Protein AF-A0A661UIF6-F1 (afdb_monomer)

pLDDT: mean 87.93, std 8.96, range [51.12, 98.19]

Foldseek 3Di:
DVPCQAPAQFDFDWDWDDDPVDIDTDGGGLLLQLLLVVLLCVCVVPDPLSVLCVVCNVVPDRSDDLVSLLVVLVVSLVVVQVVCVVVVHHGDPLCPVVLVSLVVVLVVLVVVLVVVVPDNGHCSNNSSSVVVNVSSVSNNVQSPVVNVCVCVVVVPDDD

Radius of gyration: 16.97 Å; Cα contacts (8 Å, |Δi|>4): 165; chains: 1; bounding box: 41×40×42 Å

Solvent-accessible surface area (backbone atoms only — not comparable to full-atom values): 8987 Å² total; per-residue (Å²): 119,76,87,44,30,86,35,60,28,76,42,82,36,80,43,76,47,82,52,99,88,50,77,46,77,48,81,41,36,41,15,55,55,47,24,48,53,49,59,45,50,54,34,70,67,72,38,75,80,41,46,78,51,46,68,54,55,79,66,56,65,75,78,61,49,66,67,58,48,39,51,53,50,52,54,53,51,51,54,52,29,53,54,30,43,77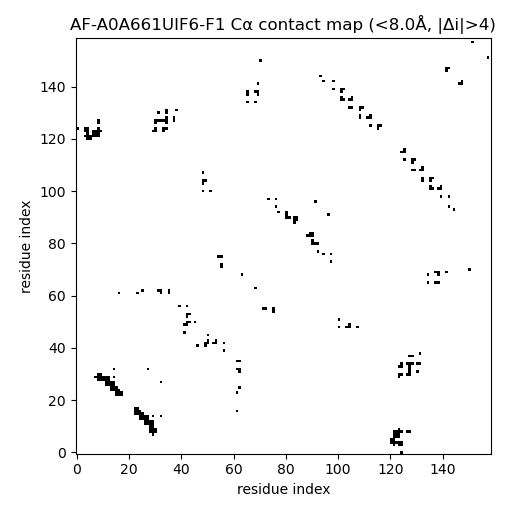,69,76,39,88,52,68,84,80,42,60,69,55,45,52,51,31,54,52,47,36,56,50,41,50,58,50,38,54,59,51,66,71,48,91,64,45,49,14,66,46,52,9,42,51,54,54,34,51,44,28,51,50,38,46,64,34,63,45,80,83,49,48,56,64,60,47,67,79,73,52,85,82,129

Sequence (159 aa):
MAFFKDSLSYESSEIILDTNDRTYSKKTSLQQGVSSMIGIIMVTSGCPVLSRLRPMVRFHLPFANPQETLYRTVSMYLMQQYFHYKKGLEADWDLKGLIEIYKNVHEVNIAFFERLSALQGKDANVNALIILDNFANYVNFNLDNERITKLETLFGEIE

Mean predicted aligned error: 5.21 Å

Structure (mmCIF, N/CA/C/O backbone):
data_AF-A0A661UIF6-F1
#
_entry.id   AF-A0A661UIF6-F1
#
loop_
_atom_site.group_PDB
_atom_site.id
_atom_site.type_symbol
_atom_site.label_atom_id
_atom_site.label_alt_id
_atom_site.label_comp_id
_atom_site.label_asym_id
_atom_site.label_entity_id
_atom_site.label_seq_id
_atom_site.pdbx_PDB_ins_code
_atom_site.Cartn_x
_atom_site.Cartn_y
_atom_site.Cartn_z
_atom_site.occupancy
_atom_site.B_iso_or_equiv
_atom_site.auth_seq_id
_atom_site.auth_comp_id
_atom_site.auth_asym_id
_atom_site.auth_atom_id
_atom_site.pdbx_PDB_model_num
ATOM 1 N N . MET A 1 1 ? 6.171 -13.560 -13.819 1.00 57.91 1 MET A N 1
ATOM 2 C CA . MET A 1 1 ? 7.357 -12.697 -13.591 1.00 57.91 1 MET A CA 1
ATOM 3 C C . MET A 1 1 ? 8.491 -12.905 -14.600 1.00 57.91 1 MET A C 1
ATOM 5 O O . MET A 1 1 ? 9.298 -11.998 -14.740 1.00 57.91 1 MET A O 1
ATOM 9 N N . ALA A 1 2 ? 8.541 -14.014 -15.359 1.00 61.88 2 ALA A N 1
ATOM 10 C CA . ALA A 1 2 ? 9.550 -14.213 -16.414 1.00 61.88 2 ALA A CA 1
ATOM 11 C C . ALA A 1 2 ? 9.504 -13.164 -17.548 1.00 61.88 2 ALA A C 1
ATOM 13 O O . ALA A 1 2 ? 10.505 -12.943 -18.211 1.00 61.88 2 ALA A O 1
ATOM 14 N N . PHE A 1 3 ? 8.361 -12.497 -17.736 1.00 71.38 3 PHE A N 1
ATOM 15 C CA . PHE A 1 3 ? 8.133 -11.547 -18.827 1.00 71.38 3 PHE A CA 1
ATOM 16 C C . PHE A 1 3 ? 9.063 -10.318 -18.805 1.00 71.38 3 PHE A C 1
ATOM 18 O O . PHE A 1 3 ? 9.497 -9.877 -19.858 1.00 71.38 3 PHE A O 1
ATOM 25 N N . PHE A 1 4 ? 9.417 -9.800 -17.621 1.00 77.31 4 PHE A N 1
ATOM 26 C CA . PHE A 1 4 ? 10.309 -8.634 -17.474 1.00 77.31 4 PHE A CA 1
ATOM 27 C C . PHE A 1 4 ? 11.733 -9.011 -17.055 1.00 77.31 4 PHE A C 1
ATOM 29 O O . PHE A 1 4 ? 12.504 -8.162 -16.615 1.00 77.31 4 PHE A O 1
ATOM 36 N N . LYS A 1 5 ? 12.082 -10.300 -17.149 1.00 72.62 5 LYS A N 1
ATOM 37 C CA . LYS A 1 5 ? 13.377 -10.824 -16.702 1.00 72.62 5 LYS A CA 1
ATOM 38 C C . LYS A 1 5 ? 14.550 -10.176 -17.440 1.00 72.62 5 LYS A C 1
ATOM 40 O O . LYS A 1 5 ? 15.598 -9.994 -16.840 1.00 72.62 5 LYS A O 1
ATOM 45 N N . ASP A 1 6 ? 14.367 -9.798 -18.700 1.00 79.25 6 ASP A N 1
ATOM 46 C CA . ASP A 1 6 ? 15.426 -9.236 -19.545 1.00 79.25 6 ASP A CA 1
ATOM 47 C C . ASP A 1 6 ? 15.253 -7.727 -19.801 1.00 79.25 6 ASP A C 1
ATOM 49 O O . ASP A 1 6 ? 15.924 -7.151 -20.665 1.00 79.25 6 ASP A O 1
ATOM 53 N N . SER A 1 7 ? 14.386 -7.061 -19.031 1.00 82.44 7 SER A N 1
ATOM 54 C CA . SER A 1 7 ? 14.078 -5.632 -19.169 1.00 82.44 7 SER A CA 1
ATOM 55 C C . SER A 1 7 ? 14.816 -4.777 -18.136 1.00 82.44 7 SER A C 1
ATOM 57 O O . SER A 1 7 ? 14.964 -5.177 -16.983 1.00 82.44 7 SER A O 1
ATOM 59 N N . LEU A 1 8 ? 15.293 -3.595 -18.540 1.00 86.69 8 LEU A N 1
ATOM 60 C CA . LEU A 1 8 ? 15.970 -2.661 -17.630 1.00 86.69 8 LEU A CA 1
ATOM 61 C C . LEU A 1 8 ? 14.930 -1.887 -16.818 1.00 86.69 8 LEU A C 1
ATOM 63 O O . LEU A 1 8 ? 13.967 -1.365 -17.376 1.00 86.69 8 LEU A O 1
ATOM 67 N N . SER A 1 9 ? 15.119 -1.777 -15.504 1.00 85.06 9 SER A N 1
ATOM 68 C CA . SER A 1 9 ? 14.112 -1.166 -14.629 1.00 85.06 9 SER A CA 1
ATOM 69 C C . SER A 1 9 ? 13.815 0.307 -14.957 1.00 85.06 9 SER A C 1
ATOM 71 O O . SER A 1 9 ? 12.666 0.748 -14.875 1.00 85.06 9 SER A O 1
ATOM 73 N N . TYR A 1 10 ? 14.842 1.054 -15.366 1.00 88.94 10 TYR A N 1
ATOM 74 C CA . TYR A 1 10 ? 14.797 2.486 -15.671 1.00 88.94 10 TYR A CA 1
ATOM 75 C C . TYR A 1 10 ? 14.403 2.802 -17.120 1.00 88.94 10 TYR A C 1
ATOM 77 O O . TYR A 1 10 ? 14.368 3.972 -17.501 1.00 88.94 10 TYR A O 1
ATOM 85 N N . GLU A 1 11 ? 14.107 1.786 -17.933 1.00 91.19 11 GLU A N 1
ATOM 86 C CA . GLU A 1 11 ? 13.691 1.970 -19.321 1.00 91.19 11 GLU A CA 1
ATOM 87 C C . GLU A 1 11 ? 12.433 2.846 -19.395 1.00 91.19 11 GLU A C 1
ATOM 89 O O . GLU A 1 11 ? 11.412 2.546 -18.769 1.00 91.19 11 GLU A O 1
ATOM 94 N N . SER A 1 12 ? 12.509 3.953 -20.143 1.00 94.06 12 SER A N 1
ATOM 95 C CA . SER A 1 12 ? 11.364 4.843 -20.338 1.00 94.06 12 SER A CA 1
ATOM 96 C C . SER A 1 12 ? 10.357 4.172 -21.262 1.00 94.06 12 SER A C 1
ATOM 98 O O . SER A 1 12 ? 10.640 3.934 -22.431 1.00 94.06 12 SER A O 1
ATOM 100 N N . SER A 1 13 ? 9.180 3.879 -20.722 1.00 91.50 13 SER A N 1
ATOM 101 C CA . SER A 1 13 ? 8.107 3.154 -21.391 1.00 91.50 13 SER A CA 1
ATOM 102 C C . SER A 1 13 ? 6.802 3.938 -21.301 1.00 91.50 13 SER A C 1
ATOM 104 O O . SER A 1 13 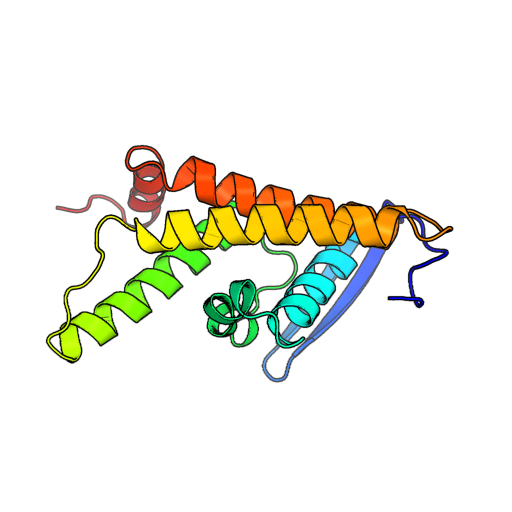? 6.528 4.620 -20.309 1.00 91.50 13 SER A O 1
ATOM 106 N N . GLU A 1 14 ? 5.975 3.834 -22.334 1.00 95.19 14 GLU A N 1
ATOM 107 C CA . GLU A 1 14 ? 4.568 4.210 -22.246 1.00 95.19 14 GLU A CA 1
ATOM 108 C C . GLU A 1 14 ? 3.786 3.026 -21.680 1.00 95.19 14 GLU A C 1
ATOM 110 O O . GLU A 1 14 ? 3.806 1.931 -22.238 1.00 95.19 14 GLU A O 1
ATOM 115 N N . ILE A 1 15 ? 3.150 3.232 -20.528 1.00 92.19 15 ILE A N 1
ATOM 116 C CA . ILE A 1 15 ? 2.446 2.180 -19.800 1.00 92.19 15 ILE A CA 1
ATOM 117 C C . ILE A 1 15 ? 0.961 2.491 -19.851 1.00 92.19 15 ILE A C 1
ATOM 119 O O . ILE A 1 15 ? 0.536 3.538 -19.359 1.00 92.19 15 ILE A O 1
ATOM 123 N N . ILE A 1 16 ? 0.195 1.572 -20.432 1.00 93.69 16 ILE A N 1
ATOM 124 C CA . ILE A 1 16 ? -1.260 1.648 -20.550 1.00 93.69 16 ILE A CA 1
ATOM 125 C C . ILE A 1 16 ? -1.857 0.514 -19.717 1.00 93.69 16 ILE A C 1
ATOM 127 O O . ILE A 1 16 ? -1.428 -0.635 -19.823 1.00 93.69 16 ILE A O 1
ATOM 131 N N . LEU A 1 17 ? -2.805 0.850 -18.847 1.00 88.50 17 LEU A N 1
ATOM 132 C CA . LEU A 1 17 ? -3.492 -0.081 -17.960 1.00 88.50 17 LEU A CA 1
ATOM 133 C C . LEU A 1 17 ? -4.997 0.078 -18.130 1.00 88.50 17 LEU A C 1
ATOM 135 O O . LEU A 1 17 ? -5.556 1.121 -17.788 1.00 88.50 17 LEU A O 1
ATOM 139 N N . ASP A 1 18 ? -5.640 -0.981 -18.603 1.00 90.88 18 ASP A N 1
ATOM 140 C CA . ASP A 1 18 ? -7.085 -1.029 -18.771 1.00 90.88 18 ASP A CA 1
ATOM 141 C C . ASP A 1 18 ? -7.747 -1.715 -17.577 1.00 90.88 18 ASP A C 1
ATOM 143 O O . ASP A 1 18 ? -7.369 -2.808 -17.149 1.00 90.88 18 ASP A O 1
ATOM 147 N N . THR A 1 19 ? -8.759 -1.053 -17.031 1.00 86.69 19 THR A N 1
ATOM 148 C CA . THR A 1 19 ? -9.676 -1.593 -16.028 1.00 86.69 19 THR A CA 1
ATOM 149 C C . THR A 1 19 ? -11.093 -1.525 -16.583 1.00 86.69 19 THR A C 1
ATOM 151 O O . THR A 1 19 ? -11.343 -0.831 -17.566 1.00 86.69 19 THR A O 1
ATOM 154 N N . ASN A 1 20 ? -12.047 -2.193 -15.937 1.00 88.00 20 ASN A N 1
ATOM 155 C CA . ASN A 1 20 ? -13.444 -2.152 -16.382 1.00 88.00 20 ASN A CA 1
ATOM 156 C C . ASN A 1 20 ? -14.022 -0.729 -16.430 1.00 88.00 20 ASN A C 1
ATOM 158 O O . ASN A 1 20 ? -14.891 -0.458 -17.252 1.00 88.00 20 ASN A O 1
ATOM 162 N N . ASP A 1 21 ? -13.554 0.160 -15.551 1.00 90.25 21 ASP A N 1
ATOM 163 C CA . ASP A 1 21 ? -14.135 1.493 -15.393 1.00 90.25 21 ASP A CA 1
ATOM 164 C C . ASP A 1 21 ? -13.308 2.592 -16.082 1.00 90.25 21 ASP A C 1
ATOM 166 O O . ASP A 1 21 ? -13.822 3.684 -16.327 1.00 90.25 21 ASP A O 1
ATOM 170 N N . ARG A 1 22 ? -12.004 2.361 -16.319 1.00 92.94 22 ARG A N 1
ATOM 171 C CA . ARG A 1 22 ? -11.034 3.391 -16.742 1.00 92.94 22 ARG A CA 1
ATOM 172 C C . ARG A 1 22 ? -9.825 2.800 -17.469 1.00 92.94 22 ARG A C 1
ATOM 174 O O . ARG A 1 22 ? -9.328 1.743 -17.079 1.00 92.94 22 ARG A O 1
ATOM 181 N N . THR A 1 23 ? -9.271 3.570 -18.400 1.00 94.31 23 THR A N 1
ATOM 182 C CA . THR A 1 23 ? -7.915 3.384 -18.936 1.00 94.31 23 THR A CA 1
ATOM 183 C C . THR A 1 23 ? -6.974 4.403 -18.296 1.00 94.31 23 THR A C 1
ATOM 185 O O . THR A 1 23 ? -7.288 5.592 -18.225 1.00 94.31 23 THR A O 1
ATOM 188 N N . TYR A 1 24 ? -5.813 3.944 -17.838 1.00 92.69 24 TYR A N 1
ATOM 189 C CA . TYR A 1 24 ? -4.748 4.776 -17.282 1.00 92.69 24 TYR A CA 1
ATOM 190 C C . TYR A 1 24 ? -3.531 4.718 -18.199 1.00 92.69 24 TYR A C 1
ATOM 192 O O . TYR A 1 24 ? -3.070 3.632 -18.532 1.00 92.69 24 TYR A O 1
ATOM 200 N N . SER A 1 25 ? -2.965 5.869 -18.554 1.00 94.69 25 SER A N 1
ATOM 201 C CA . SER A 1 25 ? -1.750 5.947 -19.370 1.00 94.69 25 SER A CA 1
ATOM 202 C C . SER A 1 25 ? -0.703 6.825 -18.699 1.00 94.69 25 SER A C 1
ATOM 204 O O . SER A 1 25 ? -1.010 7.941 -18.271 1.00 94.69 25 SER A O 1
ATOM 206 N N . LYS A 1 26 ? 0.545 6.358 -18.629 1.00 94.81 26 LYS A N 1
ATOM 207 C CA . LYS A 1 26 ? 1.663 7.154 -18.111 1.00 94.81 26 LYS A CA 1
ATOM 208 C C . LYS A 1 26 ? 2.963 6.799 -18.823 1.00 94.81 26 LYS A C 1
ATOM 210 O O . LYS A 1 26 ? 3.353 5.635 -18.866 1.00 94.81 26 LYS A O 1
ATOM 215 N N . LYS A 1 27 ? 3.680 7.815 -19.307 1.00 96.00 27 LYS A N 1
ATOM 216 C CA . LYS A 1 27 ? 5.078 7.671 -19.727 1.00 96.00 27 LYS A CA 1
ATOM 217 C C . LYS A 1 27 ? 5.971 7.718 -18.489 1.00 96.00 27 LYS A C 1
ATOM 219 O O . LYS A 1 27 ? 6.045 8.743 -17.814 1.00 96.00 27 LYS A O 1
ATOM 224 N N . THR A 1 28 ? 6.595 6.599 -18.139 1.00 94.25 28 THR A N 1
ATOM 225 C CA . THR A 1 28 ? 7.376 6.453 -16.900 1.00 94.25 28 THR A CA 1
ATOM 226 C C . THR A 1 28 ? 8.421 5.342 -17.035 1.00 94.25 28 THR A C 1
ATOM 228 O O . THR A 1 28 ? 8.629 4.827 -18.129 1.00 94.25 28 THR A O 1
ATOM 231 N N . SER A 1 29 ? 9.136 5.006 -15.962 1.00 92.75 29 SER A N 1
ATOM 232 C CA . SER A 1 29 ? 10.063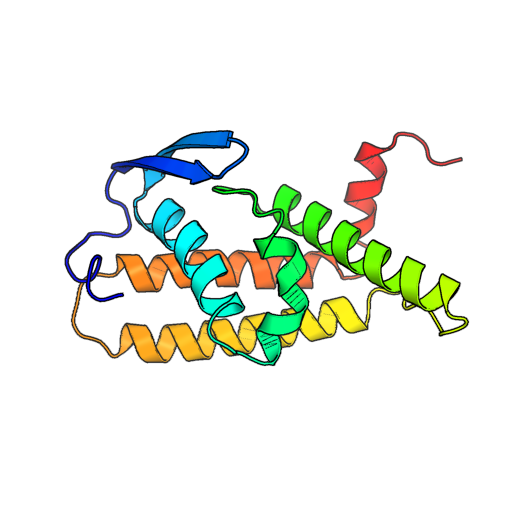 3.876 -15.962 1.00 92.75 29 SER A CA 1
ATOM 233 C C . SER A 1 29 ? 9.303 2.554 -15.914 1.00 92.75 29 SER A C 1
ATOM 235 O O . SER A 1 29 ? 8.255 2.445 -15.271 1.00 92.75 29 SER A O 1
ATOM 237 N N . LEU A 1 30 ? 9.846 1.522 -16.555 1.00 90.81 30 LEU A N 1
ATOM 238 C CA . LEU A 1 30 ? 9.230 0.201 -16.582 1.00 90.81 30 LEU A CA 1
ATOM 239 C C . LEU A 1 30 ? 8.944 -0.335 -15.169 1.00 90.81 30 LEU A C 1
ATOM 241 O O . LEU A 1 30 ? 7.847 -0.828 -14.907 1.00 90.81 30 LEU A O 1
ATOM 245 N N . GLN A 1 31 ? 9.876 -0.154 -14.228 1.00 89.75 31 GLN A N 1
ATOM 246 C CA . GLN A 1 31 ? 9.697 -0.555 -12.827 1.00 89.75 31 GLN A CA 1
ATOM 247 C C . GLN A 1 31 ? 8.452 0.051 -12.166 1.00 89.75 31 GLN A C 1
ATOM 249 O O . GLN A 1 31 ? 7.839 -0.598 -11.324 1.00 89.75 31 GLN A O 1
ATOM 254 N N . GLN A 1 32 ? 8.033 1.259 -12.555 1.00 89.12 32 GLN A N 1
ATOM 255 C CA . GLN A 1 32 ? 6.858 1.911 -11.977 1.00 89.12 32 GLN A CA 1
ATOM 256 C C . GLN A 1 32 ? 5.552 1.236 -12.422 1.00 89.12 32 GLN A C 1
ATOM 258 O O . GLN A 1 32 ? 4.621 1.082 -11.622 1.00 89.12 32 GLN A O 1
ATOM 263 N N . GLY A 1 33 ? 5.476 0.801 -13.683 1.00 89.50 33 GLY A N 1
ATOM 264 C CA . GLY A 1 33 ? 4.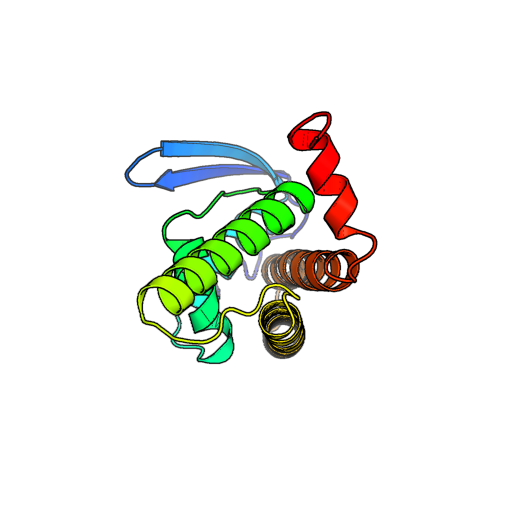337 0.015 -14.165 1.00 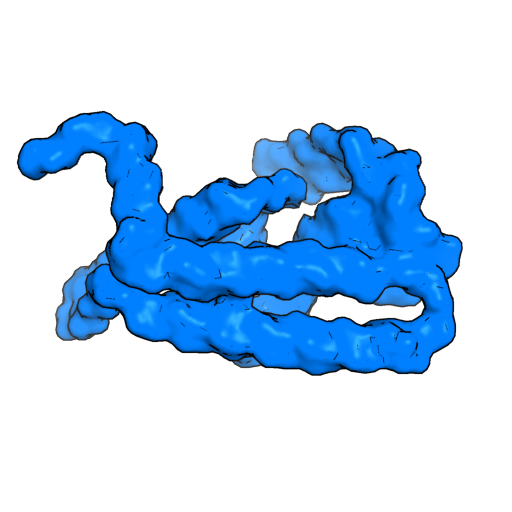89.50 33 GLY A CA 1
ATOM 265 C C . GLY A 1 33 ? 4.353 -1.408 -13.628 1.00 89.50 33 GLY A C 1
ATOM 266 O O . GLY A 1 33 ? 3.332 -1.886 -13.134 1.00 89.50 33 GLY A O 1
ATOM 267 N N . VAL A 1 34 ? 5.523 -2.055 -13.637 1.00 89.06 34 VAL A N 1
ATOM 268 C CA . VAL A 1 34 ? 5.694 -3.401 -13.073 1.00 89.06 34 VAL A CA 1
ATOM 269 C C . VAL A 1 34 ? 5.330 -3.413 -11.585 1.00 89.06 34 VAL A C 1
ATOM 271 O O . VAL A 1 34 ? 4.648 -4.334 -11.150 1.00 89.06 34 VAL A O 1
ATOM 274 N N . SER A 1 35 ? 5.680 -2.373 -10.822 1.00 90.06 35 SER A N 1
ATOM 275 C CA . SER A 1 35 ? 5.299 -2.227 -9.408 1.00 90.06 35 SER A CA 1
ATOM 276 C C . SER A 1 35 ? 3.781 -2.207 -9.213 1.00 90.06 35 SER A C 1
ATOM 278 O O . SER A 1 35 ? 3.256 -2.959 -8.390 1.00 90.06 35 SER A O 1
ATOM 280 N N . SER A 1 36 ? 3.058 -1.435 -10.035 1.00 87.56 36 SER A N 1
ATOM 281 C CA . SER A 1 36 ? 1.587 -1.370 -9.983 1.00 87.56 36 SER A CA 1
ATOM 282 C C . SER A 1 36 ? 0.955 -2.749 -10.235 1.00 87.56 36 SER A C 1
ATOM 284 O O . SER A 1 36 ? 0.044 -3.163 -9.520 1.00 87.56 36 SER A O 1
ATOM 286 N N . MET A 1 37 ? 1.492 -3.511 -11.195 1.00 88.81 37 MET A N 1
ATOM 287 C CA . MET A 1 37 ? 1.030 -4.870 -11.499 1.00 88.81 37 MET A CA 1
ATOM 288 C C . MET A 1 37 ? 1.391 -5.882 -10.396 1.00 88.81 37 MET A C 1
ATOM 290 O O . MET A 1 37 ? 0.537 -6.658 -9.962 1.00 88.81 37 MET A O 1
ATOM 294 N N . ILE A 1 38 ? 2.644 -5.888 -9.926 1.00 88.56 38 ILE A N 1
ATOM 295 C CA . ILE A 1 38 ? 3.122 -6.815 -8.889 1.00 88.56 38 ILE A CA 1
ATOM 296 C C . ILE A 1 38 ? 2.333 -6.626 -7.589 1.00 88.56 38 ILE A C 1
ATOM 298 O O . ILE A 1 38 ? 1.952 -7.624 -6.978 1.00 88.56 38 ILE A O 1
ATOM 302 N N . GLY A 1 39 ? 2.007 -5.385 -7.211 1.00 88.62 39 GLY A N 1
ATOM 303 C CA . GLY A 1 39 ? 1.206 -5.104 -6.017 1.00 88.62 39 GLY A CA 1
ATOM 304 C C . GLY A 1 39 ? -0.160 -5.803 -6.030 1.00 88.62 39 GLY A C 1
ATOM 305 O O . GLY A 1 39 ? -0.595 -6.332 -5.010 1.00 88.62 39 GLY A O 1
ATOM 306 N N . ILE A 1 40 ? -0.812 -5.893 -7.195 1.00 91.00 40 ILE A N 1
ATOM 307 C CA . ILE A 1 40 ? -2.071 -6.636 -7.364 1.00 91.00 40 ILE A CA 1
ATOM 308 C C . ILE A 1 40 ? -1.826 -8.145 -7.299 1.00 91.00 40 ILE A C 1
ATOM 310 O O . ILE A 1 40 ? -2.549 -8.860 -6.599 1.00 91.00 40 ILE A O 1
ATOM 314 N N . ILE A 1 41 ? -0.815 -8.642 -8.020 1.00 90.38 41 ILE A N 1
ATOM 315 C CA . ILE A 1 41 ? -0.511 -10.078 -8.094 1.00 90.38 41 ILE A CA 1
ATOM 316 C C . ILE A 1 41 ? -0.208 -10.628 -6.698 1.00 90.38 41 ILE A C 1
ATOM 318 O O . ILE A 1 41 ? -0.765 -11.651 -6.313 1.00 90.38 41 ILE A O 1
ATOM 322 N N . MET A 1 42 ? 0.614 -9.934 -5.910 1.00 90.75 42 MET A N 1
ATOM 323 C CA . MET A 1 42 ? 0.996 -10.382 -4.569 1.00 90.75 42 MET A CA 1
ATOM 324 C C . MET A 1 42 ? -0.204 -10.462 -3.614 1.00 90.75 42 MET A C 1
ATOM 326 O O . MET A 1 42 ? -0.336 -11.420 -2.852 1.00 90.75 42 MET A O 1
ATOM 330 N N . VAL A 1 43 ? -1.121 -9.490 -3.669 1.00 93.62 43 VAL A N 1
ATOM 331 C CA . VAL A 1 43 ? -2.341 -9.500 -2.840 1.00 93.62 43 VAL A CA 1
ATOM 332 C C . VAL A 1 43 ? -3.312 -10.605 -3.274 1.00 93.62 43 VAL A C 1
ATOM 334 O O . VAL A 1 43 ? -4.013 -11.194 -2.444 1.00 93.62 43 VAL A O 1
ATOM 337 N N . THR A 1 44 ? -3.363 -10.908 -4.572 1.00 92.69 44 THR A N 1
ATOM 338 C CA . THR A 1 44 ? -4.288 -11.898 -5.146 1.00 92.69 44 THR A CA 1
ATOM 339 C C . THR A 1 44 ? -3.731 -13.327 -5.159 1.00 92.69 44 THR A C 1
ATOM 341 O O . THR A 1 44 ? -4.501 -14.266 -5.341 1.00 92.69 44 THR A O 1
ATOM 344 N N . SER A 1 45 ? -2.445 -13.537 -4.855 1.00 91.25 45 SER A N 1
ATOM 345 C CA . SER A 1 45 ? -1.779 -14.851 -4.876 1.00 91.25 45 SER A CA 1
ATOM 346 C C . SER A 1 45 ? -1.972 -15.704 -3.612 1.00 91.25 45 SER A C 1
ATOM 348 O O . SER A 1 45 ? -1.178 -16.603 -3.345 1.00 91.25 45 SER A O 1
ATOM 350 N N . GLY A 1 46 ? -2.977 -15.409 -2.784 1.00 91.00 46 GLY A N 1
ATOM 351 C CA . GLY A 1 46 ? -3.276 -16.193 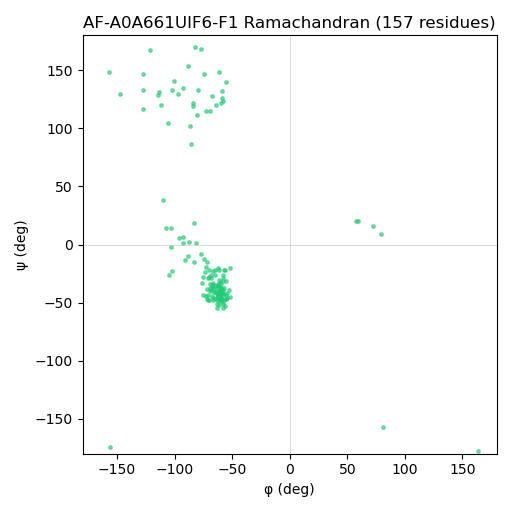-1.578 1.00 91.00 46 GLY A CA 1
ATOM 352 C C . GLY A 1 46 ? -2.390 -15.907 -0.357 1.00 91.00 46 GLY A C 1
ATOM 353 O O . GLY A 1 46 ? -2.508 -16.615 0.639 1.00 91.00 46 GLY A O 1
ATOM 354 N N . CYS A 1 47 ? -1.541 -14.871 -0.381 1.00 91.31 47 CYS A N 1
ATOM 355 C CA . CYS A 1 47 ? -0.749 -14.484 0.789 1.00 91.31 47 CYS A CA 1
ATOM 356 C C . CYS A 1 47 ? -1.669 -14.015 1.942 1.00 91.31 47 CYS A C 1
ATOM 358 O O . CYS A 1 47 ? -2.403 -13.035 1.772 1.00 91.31 47 CYS A O 1
ATOM 360 N N . PRO A 1 48 ? -1.644 -14.665 3.125 1.00 91.81 48 PRO A N 1
ATOM 361 C CA . PRO A 1 48 ? -2.545 -14.318 4.224 1.00 91.81 48 PRO A CA 1
ATOM 362 C C . PRO A 1 48 ? -2.255 -12.929 4.798 1.00 91.81 48 PRO A C 1
ATOM 364 O O . PRO A 1 48 ? -3.195 -12.210 5.133 1.00 91.81 48 PRO A O 1
ATOM 367 N N . VAL A 1 49 ? -0.986 -12.513 4.831 1.00 93.25 49 VAL A N 1
ATOM 368 C CA . VAL A 1 49 ? -0.575 -11.171 5.272 1.00 93.25 49 VAL A CA 1
ATOM 369 C C . VAL A 1 49 ? -1.183 -10.099 4.367 1.00 93.25 49 V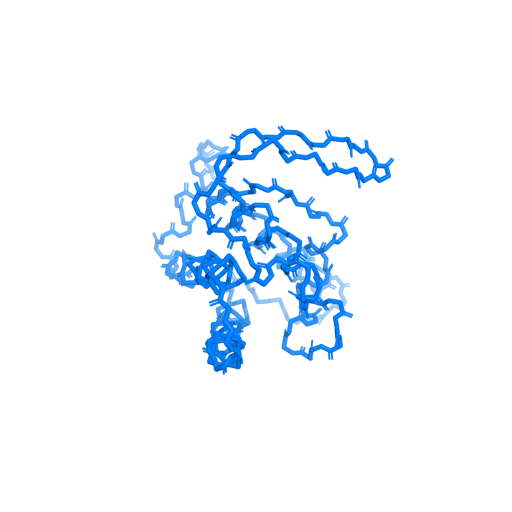AL A C 1
ATOM 371 O O . VAL A 1 49 ? -1.890 -9.205 4.828 1.00 93.25 49 VAL A O 1
ATOM 374 N N . LEU A 1 50 ? -0.995 -10.240 3.052 1.00 93.50 50 LEU A N 1
ATOM 375 C CA . LEU A 1 50 ? -1.469 -9.259 2.074 1.00 93.50 50 LEU A CA 1
ATOM 376 C C . LEU A 1 50 ? -2.986 -9.310 1.851 1.00 93.50 50 LEU A C 1
ATOM 378 O O . LEU A 1 50 ? -3.553 -8.380 1.283 1.00 93.50 50 LEU A O 1
ATOM 382 N N . SER A 1 51 ? -3.676 -10.350 2.331 1.00 92.75 51 SER A N 1
ATOM 383 C CA . SER A 1 51 ? -5.131 -10.488 2.186 1.00 92.75 51 SER A CA 1
ATOM 384 C C . SER A 1 51 ? -5.919 -9.320 2.795 1.00 92.75 51 SER A C 1
ATOM 386 O O . SER A 1 51 ? -7.011 -9.002 2.318 1.00 92.75 51 SER A O 1
ATOM 388 N N . ARG A 1 52 ? -5.349 -8.636 3.797 1.00 92.62 52 ARG A N 1
ATOM 389 C CA . ARG A 1 52 ? -5.923 -7.428 4.411 1.00 92.62 52 ARG A CA 1
ATOM 390 C C . ARG A 1 52 ? -5.993 -6.244 3.444 1.00 92.62 52 ARG A C 1
ATOM 392 O O . ARG A 1 52 ? -6.838 -5.375 3.616 1.00 92.62 52 ARG A O 1
ATOM 399 N N . LEU A 1 53 ? -5.172 -6.247 2.393 1.00 93.44 53 LEU A N 1
ATOM 400 C CA . LEU A 1 53 ? -5.122 -5.207 1.364 1.00 93.44 53 LEU A CA 1
ATOM 401 C C . LEU A 1 53 ? -6.014 -5.515 0.150 1.00 93.44 53 LEU A C 1
ATOM 403 O O . LEU A 1 53 ? -5.998 -4.775 -0.830 1.00 93.44 53 LEU A O 1
ATOM 407 N N . ARG A 1 54 ? -6.834 -6.575 0.179 1.00 93.88 54 ARG A N 1
ATOM 408 C CA . ARG A 1 54 ? -7.763 -6.903 -0.923 1.00 93.88 54 ARG A CA 1
ATOM 409 C C . ARG A 1 54 ? -8.680 -5.747 -1.350 1.00 93.88 54 ARG A C 1
ATOM 411 O O . ARG A 1 54 ? -8.868 -5.595 -2.559 1.00 93.88 54 ARG A O 1
ATOM 418 N N . PRO A 1 55 ? -9.223 -4.900 -0.452 1.00 93.56 55 PRO A N 1
ATOM 419 C CA . PRO A 1 55 ? -10.021 -3.758 -0.898 1.00 93.56 55 PRO A CA 1
ATOM 420 C C . PRO A 1 55 ? -9.213 -2.768 -1.758 1.00 93.56 55 PRO A C 1
ATOM 422 O O . PRO A 1 55 ? -9.760 -2.203 -2.705 1.00 93.56 55 PRO A O 1
ATOM 425 N N . MET A 1 56 ? -7.899 -2.636 -1.519 1.00 92.44 56 MET A N 1
ATOM 426 C CA . MET A 1 56 ? -7.003 -1.816 -2.349 1.00 92.44 56 MET A CA 1
ATOM 427 C C . MET A 1 56 ? -6.828 -2.362 -3.764 1.00 92.44 56 MET A C 1
ATOM 429 O O . MET A 1 56 ? -6.479 -1.587 -4.649 1.00 92.44 56 MET A O 1
ATOM 433 N N . VAL A 1 57 ? -7.060 -3.660 -3.993 1.00 91.69 57 VAL A N 1
ATOM 434 C CA . VAL A 1 57 ? -7.065 -4.249 -5.342 1.00 91.69 57 VAL A CA 1
ATOM 435 C C . VAL A 1 57 ? -8.341 -3.871 -6.084 1.00 91.69 57 VAL A C 1
ATOM 437 O O . VAL A 1 57 ? -8.278 -3.482 -7.245 1.00 91.69 57 VAL A O 1
ATOM 440 N N . ARG A 1 58 ? -9.501 -3.933 -5.414 1.00 88.69 58 ARG A N 1
ATOM 441 C CA . ARG A 1 58 ? -10.786 -3.564 -6.030 1.00 88.69 58 ARG A CA 1
ATOM 442 C C . ARG A 1 58 ? -10.802 -2.105 -6.480 1.00 88.69 58 ARG A C 1
ATOM 444 O O . ARG A 1 58 ? -11.323 -1.815 -7.549 1.00 88.69 58 ARG A O 1
ATOM 451 N N . PHE A 1 59 ? -10.225 -1.221 -5.673 1.00 89.06 59 PHE A N 1
ATOM 452 C CA . PHE A 1 59 ? -10.126 0.210 -5.954 1.00 89.06 59 PHE A CA 1
ATOM 453 C C . PHE A 1 59 ? -8.686 0.626 -6.250 1.00 89.06 59 PHE A C 1
ATOM 455 O O . PHE A 1 59 ? -8.238 1.668 -5.767 1.00 89.06 59 PHE A O 1
ATOM 462 N N . HIS A 1 60 ? -7.926 -0.215 -6.960 1.00 90.88 60 HIS A N 1
ATOM 463 C CA . HIS A 1 60 ? -6.520 0.053 -7.245 1.00 90.88 60 HIS A CA 1
ATOM 464 C C . HIS A 1 60 ? -6.358 1.365 -8.016 1.00 90.88 60 HIS A C 1
ATOM 466 O O . HIS A 1 60 ? -7.057 1.607 -8.995 1.00 90.88 60 HIS A O 1
ATOM 472 N N . LEU A 1 61 ? -5.427 2.203 -7.559 1.00 92.62 61 LEU A N 1
ATOM 473 C CA . LEU A 1 61 ? -4.994 3.400 -8.267 1.00 92.62 61 LEU A CA 1
ATOM 474 C C . LEU A 1 61 ? -3.606 3.111 -8.845 1.00 92.62 61 LEU A C 1
ATOM 476 O O . LEU A 1 61 ? -2.637 3.089 -8.077 1.00 92.62 61 LEU A O 1
ATOM 480 N N . PRO A 1 62 ? -3.493 2.862 -10.159 1.00 90.44 62 PRO A N 1
ATOM 481 C CA . PRO A 1 62 ? -2.196 2.703 -10.788 1.00 90.44 62 PRO A CA 1
ATOM 482 C C . PRO A 1 62 ? -1.349 3.966 -10.664 1.00 90.44 62 PRO A C 1
ATOM 484 O O . PRO A 1 62 ? -1.874 5.078 -10.686 1.00 90.44 62 PRO A O 1
ATOM 487 N N . PHE A 1 63 ? -0.028 3.795 -10.586 1.00 89.62 63 PHE A N 1
ATOM 488 C CA . PHE A 1 63 ? 0.931 4.904 -10.510 1.00 89.62 63 PHE A CA 1
ATOM 489 C C . PHE A 1 63 ? 0.748 5.849 -9.311 1.00 89.62 63 PHE A C 1
ATOM 491 O O . PHE A 1 63 ? 1.243 6.980 -9.371 1.00 89.62 63 PHE A O 1
ATOM 498 N N . ALA A 1 64 ? 0.066 5.391 -8.255 1.00 90.88 64 ALA A N 1
ATOM 499 C CA . ALA A 1 64 ? -0.157 6.169 -7.046 1.00 90.88 64 ALA A CA 1
ATOM 500 C C . ALA A 1 64 ? 1.168 6.654 -6.444 1.00 90.88 64 ALA A C 1
ATOM 502 O O . ALA A 1 64 ? 2.159 5.922 -6.389 1.00 90.88 64 ALA A O 1
ATOM 503 N N . ASN A 1 65 ? 1.171 7.890 -5.967 1.00 90.06 65 ASN A N 1
ATOM 504 C CA . ASN A 1 65 ? 2.260 8.437 -5.179 1.00 90.06 65 ASN A CA 1
ATOM 505 C C . ASN A 1 65 ? 2.131 8.011 -3.692 1.00 90.06 65 ASN A C 1
ATOM 507 O O . ASN A 1 65 ? 1.104 7.450 -3.282 1.00 90.06 65 ASN A O 1
ATOM 511 N N . PRO A 1 66 ? 3.160 8.253 -2.856 1.00 88.94 66 PRO A N 1
ATOM 512 C CA . PRO A 1 66 ? 3.123 7.859 -1.447 1.00 88.94 66 PRO A CA 1
ATOM 513 C C . PRO A 1 66 ? 1.980 8.494 -0.638 1.00 88.94 66 PRO A C 1
ATOM 515 O O . PRO A 1 66 ? 1.373 7.810 0.182 1.00 88.94 66 PRO A O 1
ATOM 518 N N . GLN A 1 67 ? 1.637 9.762 -0.894 1.00 89.31 67 GLN A N 1
ATOM 519 C CA . GLN A 1 67 ? 0.540 10.465 -0.212 1.00 89.31 67 GLN A CA 1
ATOM 520 C C . GLN A 1 67 ? -0.826 9.877 -0.588 1.00 89.31 67 GLN A C 1
ATOM 522 O O . GLN A 1 67 ? -1.645 9.598 0.284 1.00 89.31 67 GLN A O 1
ATOM 527 N N . GLU A 1 68 ? -1.053 9.607 -1.876 1.00 92.94 68 GLU A N 1
ATOM 528 C CA . GLU A 1 68 ? -2.267 8.928 -2.352 1.00 92.94 68 GLU A CA 1
ATOM 529 C C . GLU A 1 68 ? -2.397 7.532 -1.739 1.00 92.94 68 GLU A C 1
ATOM 531 O O . GLU A 1 68 ? -3.491 7.105 -1.366 1.00 92.94 68 GLU A O 1
ATOM 536 N N . THR A 1 69 ? -1.277 6.817 -1.611 1.00 92.31 69 THR A N 1
ATOM 537 C CA . THR A 1 69 ? -1.246 5.498 -0.977 1.00 92.31 69 THR A CA 1
ATOM 538 C C . THR A 1 69 ? -1.572 5.588 0.509 1.00 92.31 69 THR A C 1
ATOM 540 O O . THR A 1 69 ? -2.411 4.817 0.973 1.00 92.31 69 THR A O 1
ATOM 543 N N . LEU A 1 70 ? -0.977 6.537 1.239 1.00 92.38 70 LEU A N 1
ATOM 544 C CA . LEU A 1 70 ? -1.262 6.775 2.655 1.00 92.38 70 LEU A CA 1
ATOM 545 C C . LEU A 1 70 ? -2.744 7.088 2.872 1.00 92.38 70 LEU A C 1
ATOM 547 O O . LEU A 1 70 ? -3.408 6.371 3.617 1.00 92.38 70 LEU A O 1
ATOM 551 N N . TYR A 1 71 ? -3.275 8.089 2.165 1.00 93.06 71 TYR A N 1
ATOM 552 C CA . TYR A 1 71 ? -4.675 8.493 2.282 1.00 93.06 71 TYR A CA 1
ATOM 553 C C . TYR A 1 71 ? -5.621 7.317 2.017 1.00 93.06 71 TYR A C 1
ATOM 555 O O . TYR A 1 71 ? -6.433 6.965 2.869 1.00 93.06 71 TYR A O 1
ATOM 563 N N . ARG A 1 72 ? -5.463 6.627 0.876 1.00 94.44 72 ARG A N 1
ATOM 564 C CA . ARG A 1 72 ? -6.322 5.488 0.503 1.00 94.44 72 ARG A CA 1
ATOM 565 C C . ARG A 1 72 ? -6.266 4.357 1.525 1.00 94.44 72 ARG A C 1
ATOM 567 O O . ARG A 1 72 ? -7.290 3.748 1.820 1.00 94.44 72 ARG A O 1
ATOM 574 N N . THR A 1 73 ? -5.081 4.082 2.057 1.00 93.75 73 THR A N 1
ATOM 575 C CA . THR A 1 73 ? -4.863 3.023 3.042 1.00 93.75 73 THR A CA 1
ATOM 576 C C . THR A 1 73 ? -5.557 3.337 4.363 1.00 93.75 73 THR A C 1
ATOM 578 O O . THR A 1 73 ? -6.279 2.492 4.892 1.00 93.75 73 THR A O 1
ATOM 581 N N . VAL A 1 74 ? -5.375 4.558 4.871 1.00 94.12 74 VAL A N 1
ATOM 582 C CA . VAL A 1 74 ? -6.012 5.029 6.107 1.00 94.12 74 VAL A CA 1
ATOM 583 C C . VAL A 1 74 ? -7.529 5.036 5.942 1.00 94.12 74 VAL A C 1
ATOM 585 O O . VAL A 1 74 ? -8.234 4.448 6.760 1.00 94.12 74 VAL A O 1
ATOM 588 N N . SER A 1 75 ? -8.044 5.613 4.851 1.00 95.00 75 SER A N 1
ATOM 589 C CA . SER A 1 75 ? -9.484 5.640 4.570 1.00 95.00 75 SER A CA 1
ATOM 590 C C . SER A 1 75 ? -10.078 4.235 4.456 1.00 95.00 75 SER A C 1
ATOM 592 O O . SER A 1 75 ? -11.150 3.973 4.999 1.00 95.00 75 SER A O 1
ATOM 594 N N . MET A 1 76 ? -9.383 3.306 3.790 1.00 95.94 76 MET A N 1
ATOM 595 C CA . MET A 1 76 ? -9.806 1.906 3.708 1.00 95.94 76 MET A CA 1
ATOM 596 C C . MET A 1 76 ? -9.865 1.259 5.097 1.00 95.94 76 MET A C 1
ATOM 598 O O . MET A 1 76 ? -10.834 0.565 5.407 1.00 95.94 76 MET A O 1
ATOM 602 N N . TYR A 1 77 ? -8.841 1.464 5.925 1.00 96.12 77 TYR A N 1
ATOM 603 C CA . TYR A 1 77 ? -8.786 0.879 7.260 1.00 96.12 77 TYR A CA 1
ATOM 604 C C . TYR A 1 77 ? -9.890 1.430 8.163 1.00 96.12 77 TYR A C 1
ATOM 606 O O . TYR A 1 77 ? -10.630 0.660 8.769 1.00 96.12 77 TYR A O 1
ATOM 614 N N . LEU A 1 78 ? -10.083 2.750 8.188 1.00 96.06 78 LEU A N 1
ATOM 615 C CA . LEU A 1 78 ? -11.156 3.381 8.958 1.00 96.06 78 LEU A CA 1
ATOM 616 C C . LEU A 1 78 ? -12.547 2.945 8.479 1.00 96.06 78 LEU A C 1
ATOM 618 O O . LEU A 1 78 ? -13.439 2.748 9.300 1.00 96.06 78 LEU A O 1
ATOM 622 N N . MET A 1 79 ? -12.732 2.694 7.179 1.00 96.88 79 MET A N 1
ATOM 623 C CA . MET A 1 79 ? -13.968 2.096 6.661 1.00 96.88 79 MET A CA 1
ATOM 624 C C . MET A 1 79 ? -14.209 0.692 7.240 1.00 96.88 79 MET A C 1
ATOM 626 O O . MET A 1 79 ? -15.335 0.356 7.607 1.00 96.88 79 MET A O 1
ATOM 630 N N . GLN A 1 80 ? -13.165 -0.132 7.380 1.00 96.25 80 GLN A N 1
ATOM 631 C CA . GLN A 1 80 ? -13.282 -1.419 8.071 1.00 96.25 80 GLN A CA 1
ATOM 632 C C . GLN A 1 80 ? -13.677 -1.231 9.543 1.00 96.25 80 GLN A C 1
ATOM 634 O O . GLN A 1 80 ? -14.575 -1.928 10.022 1.00 96.25 80 GLN A O 1
ATOM 639 N N . GLN A 1 81 ? -13.056 -0.276 10.241 1.00 97.56 81 GLN A N 1
ATOM 640 C CA . GLN A 1 81 ? -13.363 0.004 11.647 1.00 97.56 81 GLN A CA 1
ATOM 641 C C . GLN A 1 81 ? -14.783 0.534 11.850 1.00 97.56 81 GLN A C 1
ATOM 643 O O . GLN A 1 81 ? -15.469 0.131 12.789 1.00 97.56 81 GLN A O 1
ATOM 648 N N . TYR A 1 82 ? -15.289 1.337 10.918 1.00 98.00 82 TYR A N 1
ATOM 649 C CA . TYR A 1 82 ? -16.689 1.747 10.903 1.00 98.00 82 TYR A CA 1
ATOM 650 C C . TYR A 1 82 ? -17.640 0.539 10.866 1.00 98.00 82 TYR A C 1
ATOM 652 O O . TYR A 1 82 ? -18.621 0.490 11.611 1.00 98.00 82 TYR A O 1
ATOM 660 N N . PHE A 1 83 ? -17.343 -0.480 10.053 1.00 97.69 83 PHE A N 1
ATOM 661 C CA . PHE A 1 83 ? -18.152 -1.702 10.023 1.00 97.69 83 PHE A CA 1
ATOM 662 C C . PHE A 1 83 ? -18.001 -2.568 11.279 1.00 97.69 83 PHE A C 1
ATOM 664 O O . PHE A 1 83 ? -18.955 -3.261 11.633 1.00 97.69 83 PHE A O 1
ATOM 671 N N . HIS A 1 84 ? -16.852 -2.541 11.961 1.00 97.69 84 HIS A N 1
ATOM 672 C CA . HIS A 1 84 ? -16.705 -3.155 13.285 1.00 97.69 84 HIS A CA 1
ATOM 673 C C . HIS A 1 84 ? -17.624 -2.476 14.301 1.00 97.69 84 HIS A C 1
ATOM 675 O O . HIS A 1 84 ? -18.456 -3.151 14.910 1.00 97.69 84 HIS A O 1
ATOM 681 N N . TYR A 1 85 ? -17.575 -1.144 14.375 1.00 97.56 85 TYR A N 1
ATOM 682 C CA . TYR A 1 85 ? -18.459 -0.350 15.225 1.00 97.56 85 TYR A CA 1
ATOM 683 C C . TYR A 1 85 ? -19.942 -0.652 14.956 1.00 97.56 85 TYR A C 1
ATOM 685 O O . TYR A 1 85 ? -20.705 -0.932 15.880 1.00 97.56 85 TYR A O 1
ATOM 693 N N . LYS A 1 86 ? -20.359 -0.704 13.682 1.00 98.19 86 LYS A N 1
ATOM 694 C CA . LYS A 1 86 ? -21.743 -1.051 13.306 1.00 98.19 86 LYS A CA 1
ATOM 695 C C . LYS A 1 86 ? -22.175 -2.461 13.718 1.00 98.19 86 LYS A C 1
ATOM 697 O O . LYS A 1 86 ? -23.373 -2.715 13.796 1.00 98.19 86 LYS A O 1
ATOM 702 N N . LYS A 1 87 ? -21.230 -3.364 13.982 1.00 98.19 87 LYS A N 1
ATOM 703 C CA . LYS A 1 87 ? -21.476 -4.728 14.472 1.00 98.19 87 LYS A CA 1
ATOM 704 C C . LYS A 1 87 ? -21.348 -4.854 15.995 1.00 98.19 87 LYS A C 1
ATOM 706 O O . LYS A 1 87 ? -21.408 -5.970 16.500 1.00 98.19 87 LYS A O 1
ATOM 711 N N . GLY A 1 88 ? -21.160 -3.747 16.716 1.00 97.88 88 GLY A N 1
ATOM 712 C CA . GLY A 1 88 ? -20.931 -3.754 18.163 1.00 97.88 88 GLY A CA 1
ATOM 713 C C . GLY A 1 88 ? -19.544 -4.262 18.568 1.00 97.88 88 GLY A C 1
ATOM 714 O O . GLY A 1 88 ? -19.349 -4.622 19.724 1.00 97.88 88 GLY A O 1
ATOM 715 N N . LEU A 1 89 ? -18.596 -4.322 17.628 1.00 97.94 89 LEU A N 1
ATOM 716 C CA . LEU A 1 89 ? -17.196 -4.630 17.907 1.00 97.94 89 LEU A CA 1
ATOM 717 C C . LEU A 1 89 ? -16.434 -3.340 18.226 1.00 97.94 89 LEU A C 1
ATOM 719 O O . LEU A 1 89 ? -16.789 -2.261 17.746 1.00 97.94 89 LEU A O 1
ATOM 723 N N . GLU A 1 90 ? -15.362 -3.464 19.002 1.00 97.25 90 GLU A N 1
ATOM 724 C CA . GLU A 1 90 ? -14.456 -2.352 19.281 1.00 97.25 90 GLU A CA 1
ATOM 725 C C . GLU A 1 90 ? -13.708 -1.935 18.005 1.00 97.25 90 GLU A C 1
ATOM 727 O O . GLU A 1 90 ? -13.141 -2.768 17.291 1.00 97.25 90 GLU A O 1
ATOM 732 N N . ALA A 1 91 ? -13.754 -0.639 17.697 1.00 97.44 91 ALA A N 1
ATOM 733 C CA . ALA A 1 91 ? -13.086 -0.044 16.548 1.00 97.44 91 ALA A CA 1
ATOM 734 C C . ALA A 1 91 ? -11.696 0.469 16.948 1.00 97.44 91 ALA A C 1
ATOM 736 O O . ALA A 1 91 ? -11.547 1.155 17.956 1.00 97.44 91 ALA A O 1
ATOM 737 N N . ASP A 1 92 ? -10.689 0.171 16.129 1.00 95.69 92 ASP A N 1
ATOM 738 C CA . ASP A 1 92 ? -9.315 0.645 16.331 1.00 95.69 92 ASP A CA 1
ATOM 739 C C . ASP A 1 92 ? -9.113 2.036 15.713 1.00 95.69 92 ASP A C 1
ATOM 741 O O . ASP A 1 92 ? -8.700 2.170 14.558 1.00 95.69 92 ASP A O 1
ATOM 745 N N . TRP A 1 93 ? -9.440 3.071 16.488 1.00 92.25 93 TRP A N 1
ATOM 746 C CA . TRP A 1 93 ? -9.266 4.477 16.101 1.00 92.25 93 TRP A CA 1
ATOM 747 C C . TRP A 1 93 ? -7.807 4.938 16.130 1.00 92.25 93 TRP A C 1
ATOM 749 O O . TRP A 1 93 ? -7.447 5.850 15.393 1.00 92.25 93 TRP A O 1
ATOM 759 N N . ASP A 1 94 ? -6.966 4.260 16.914 1.00 91.50 94 ASP A N 1
ATOM 760 C CA . ASP A 1 94 ? -5.533 4.548 17.040 1.00 91.50 94 ASP A CA 1
ATOM 761 C C . ASP A 1 94 ? -4.699 3.939 15.896 1.00 91.50 94 ASP A C 1
ATOM 763 O O . ASP A 1 94 ? -3.472 4.017 15.912 1.00 91.50 94 ASP A O 1
ATOM 767 N N . LEU A 1 95 ? -5.341 3.271 14.928 1.00 93.50 95 LEU A N 1
ATOM 768 C CA . LEU A 1 95 ? -4.702 2.645 13.764 1.00 93.50 95 LEU A CA 1
ATOM 769 C C . LEU A 1 95 ? -3.624 1.597 14.113 1.00 93.50 95 LEU A C 1
ATOM 771 O O . LEU A 1 95 ? -2.803 1.238 13.262 1.00 93.50 95 LEU A O 1
ATOM 775 N N . LYS A 1 96 ? -3.633 1.044 15.332 1.00 93.38 96 LYS A N 1
ATOM 776 C CA . LYS A 1 96 ? -2.620 0.088 15.815 1.00 93.38 96 LYS A CA 1
ATOM 777 C C . LYS A 1 96 ? -2.538 -1.152 14.932 1.00 93.38 96 LYS A C 1
ATOM 779 O O . LYS A 1 96 ? -1.450 -1.611 14.587 1.00 93.38 96 LYS A O 1
ATOM 784 N N . GLY A 1 97 ? -3.686 -1.684 14.523 1.00 94.31 97 GLY A N 1
ATOM 785 C CA . GLY A 1 97 ? -3.744 -2.830 13.622 1.00 94.31 97 GLY A CA 1
ATOM 786 C C . GLY A 1 97 ? -3.290 -2.491 12.202 1.00 94.31 97 GLY A C 1
ATOM 787 O O . GLY A 1 97 ? -2.757 -3.364 11.520 1.00 94.31 97 GLY A O 1
ATOM 788 N N . LEU A 1 98 ? -3.431 -1.238 11.755 1.00 94.56 98 LEU A N 1
ATOM 789 C CA . LEU A 1 98 ? -2.925 -0.810 10.451 1.00 94.56 98 LEU A CA 1
ATOM 790 C C . LEU A 1 98 ? -1.395 -0.748 10.441 1.00 94.56 98 LEU A C 1
ATOM 792 O O . LEU A 1 98 ? -0.778 -1.239 9.496 1.00 94.56 98 LEU A O 1
ATOM 796 N N . ILE A 1 99 ? -0.797 -0.208 11.506 1.00 92.88 99 ILE A N 1
ATOM 797 C CA . ILE A 1 99 ? 0.658 -0.214 11.712 1.00 92.88 99 ILE A CA 1
ATOM 798 C C . ILE A 1 99 ? 1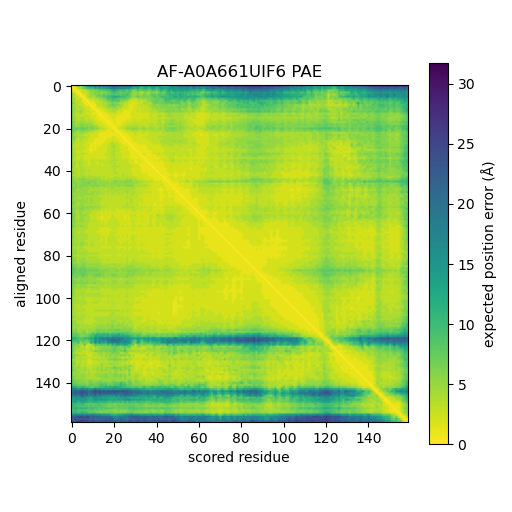.182 -1.652 11.659 1.00 92.88 99 ILE A C 1
ATOM 800 O O . ILE A 1 99 ? 2.141 -1.949 10.950 1.00 92.88 99 ILE A O 1
ATOM 804 N N . GLU A 1 100 ? 0.522 -2.576 12.357 1.00 94.25 100 GLU A N 1
ATOM 805 C CA . GLU A 1 100 ? 0.928 -3.982 12.360 1.00 94.25 100 GLU A CA 1
ATOM 806 C C . GLU A 1 100 ? 0.789 -4.636 10.976 1.00 94.25 100 GLU A C 1
ATOM 808 O O . GLU A 1 100 ? 1.681 -5.361 10.534 1.00 94.25 100 GLU A O 1
ATOM 813 N N . ILE A 1 101 ? -0.286 -4.347 10.235 1.00 94.75 101 ILE A N 1
ATOM 814 C CA . ILE A 1 101 ? -0.435 -4.814 8.848 1.00 94.75 101 ILE A CA 1
ATOM 815 C C . ILE A 1 101 ? 0.756 -4.356 8.004 1.00 94.75 101 ILE A C 1
ATOM 817 O O . ILE A 1 101 ? 1.337 -5.170 7.288 1.00 94.75 101 ILE A O 1
ATOM 821 N N . TYR A 1 102 ? 1.145 -3.084 8.092 1.00 94.00 102 TYR A N 1
ATOM 822 C CA . TYR A 1 102 ? 2.206 -2.531 7.255 1.00 94.00 102 TYR A CA 1
ATOM 823 C C . TYR A 1 102 ? 3.615 -2.953 7.674 1.00 94.00 102 TYR A C 1
ATOM 825 O O . TYR A 1 102 ? 4.481 -3.079 6.808 1.00 94.00 102 TYR A O 1
ATOM 833 N N . LYS A 1 103 ? 3.855 -3.257 8.954 1.00 93.06 103 LYS A N 1
ATOM 834 C CA . LYS A 1 103 ? 5.068 -3.975 9.385 1.00 93.06 103 LYS A CA 1
ATOM 835 C C . LYS A 1 103 ? 5.158 -5.350 8.726 1.00 93.06 103 LYS A C 1
ATOM 837 O O . LYS A 1 103 ? 6.171 -5.683 8.127 1.00 93.06 103 LYS A O 1
ATOM 842 N N . ASN A 1 104 ? 4.069 -6.116 8.737 1.00 95.19 104 ASN A N 1
ATOM 843 C CA . ASN A 1 104 ? 4.050 -7.433 8.098 1.00 95.19 104 ASN A CA 1
ATOM 844 C C . ASN A 1 104 ? 4.182 -7.350 6.563 1.00 95.19 104 ASN A C 1
ATOM 846 O O . ASN A 1 104 ? 4.786 -8.224 5.943 1.00 95.19 104 ASN A O 1
ATOM 850 N N . VAL A 1 105 ? 3.641 -6.303 5.928 1.00 94.75 105 VAL A N 1
ATOM 851 C CA . VAL A 1 105 ? 3.830 -6.049 4.487 1.00 94.75 105 VAL A CA 1
ATOM 852 C C . VAL A 1 105 ? 5.307 -5.818 4.157 1.00 94.75 105 VAL A C 1
ATOM 854 O O . VAL A 1 105 ? 5.780 -6.367 3.164 1.00 94.75 105 VAL A O 1
ATOM 857 N N . HIS A 1 106 ? 6.030 -5.055 4.982 1.00 94.19 106 HIS A N 1
ATOM 858 C CA . HIS A 1 106 ? 7.470 -4.829 4.822 1.00 94.19 106 HIS A CA 1
ATOM 859 C C . HIS A 1 106 ? 8.256 -6.150 4.834 1.00 94.19 106 HIS A C 1
ATOM 861 O O . HIS A 1 106 ? 8.976 -6.450 3.883 1.00 94.19 106 HIS A O 1
ATOM 867 N N . GLU A 1 107 ? 8.014 -7.010 5.827 1.00 94.88 107 GLU A N 1
ATOM 868 C CA . GLU A 1 107 ? 8.651 -8.335 5.913 1.00 94.88 107 GLU A CA 1
ATOM 869 C C . GLU A 1 107 ? 8.359 -9.207 4.682 1.00 94.88 107 GLU A C 1
ATOM 871 O O . GLU A 1 107 ? 9.238 -9.874 4.128 1.00 94.88 107 GLU A O 1
ATOM 876 N N . VAL A 1 108 ? 7.114 -9.178 4.194 1.00 94.38 108 VAL A N 1
ATOM 877 C CA . VAL A 1 108 ? 6.740 -9.890 2.968 1.00 94.38 108 VAL A CA 1
ATOM 878 C C . VAL A 1 108 ? 7.501 -9.336 1.764 1.00 94.38 108 VAL A C 1
ATOM 880 O O . VAL A 1 108 ? 8.016 -10.126 0.969 1.00 94.38 108 VAL A O 1
ATOM 883 N N . ASN A 1 109 ? 7.597 -8.014 1.619 1.00 93.19 109 ASN A N 1
ATOM 884 C CA . ASN A 1 109 ? 8.320 -7.384 0.517 1.00 93.19 109 ASN A CA 1
ATOM 885 C C . ASN A 1 109 ? 9.810 -7.744 0.534 1.00 93.19 109 ASN A C 1
ATOM 887 O O . ASN A 1 109 ? 10.329 -8.100 -0.524 1.00 93.19 109 ASN A O 1
ATOM 891 N N . ILE A 1 110 ? 10.463 -7.751 1.704 1.00 90.88 110 ILE A N 1
ATOM 892 C CA . ILE A 1 110 ? 11.852 -8.215 1.866 1.00 90.88 110 ILE A CA 1
ATOM 893 C C . ILE A 1 110 ? 11.985 -9.670 1.408 1.00 90.88 110 ILE A C 1
ATOM 895 O O . ILE A 1 110 ? 12.803 -9.977 0.542 1.00 90.88 110 ILE A O 1
ATOM 899 N N . ALA A 1 111 ? 11.125 -10.568 1.895 1.00 91.75 111 ALA A N 1
ATOM 900 C CA . ALA A 1 111 ? 11.185 -11.977 1.512 1.00 91.75 111 ALA A CA 1
ATOM 901 C C . ALA A 1 111 ? 10.952 -12.189 0.001 1.00 91.75 111 ALA A C 1
ATOM 903 O O . ALA A 1 111 ? 11.526 -13.089 -0.617 1.00 91.75 111 ALA A O 1
ATOM 904 N N . PHE A 1 112 ? 10.086 -11.387 -0.630 1.00 88.75 112 PHE A N 1
ATOM 905 C CA . PHE A 1 112 ? 9.914 -11.405 -2.085 1.00 88.75 112 PHE A CA 1
ATOM 906 C C . PHE A 1 112 ? 11.135 -10.844 -2.815 1.00 88.75 112 PHE A C 1
ATOM 908 O O . PHE A 1 112 ? 11.533 -11.416 -3.831 1.00 88.75 112 PHE A O 1
ATOM 915 N N . PHE A 1 113 ? 11.734 -9.775 -2.297 1.00 88.56 113 PHE A N 1
ATOM 916 C CA . PHE A 1 113 ? 12.939 -9.170 -2.847 1.00 88.56 113 PHE A CA 1
ATOM 917 C C . PHE A 1 113 ? 14.091 -10.173 -2.864 1.00 88.56 113 PHE A C 1
ATOM 919 O O . PHE A 1 113 ? 14.692 -10.377 -3.917 1.00 88.56 113 PHE A O 1
ATOM 926 N N . GLU A 1 114 ? 14.350 -10.866 -1.755 1.00 88.00 114 GLU A N 1
ATOM 927 C CA . GLU A 1 114 ? 15.397 -11.890 -1.664 1.00 88.00 114 GLU A CA 1
ATOM 928 C C . GLU A 1 114 ? 15.182 -13.017 -2.682 1.00 88.00 114 GLU A C 1
ATOM 930 O O . GLU A 1 114 ? 16.093 -13.374 -3.433 1.00 88.00 114 GLU A O 1
ATOM 935 N N . ARG A 1 115 ? 13.947 -13.529 -2.781 1.00 86.62 115 ARG A N 1
ATOM 936 C CA . ARG A 1 115 ? 13.591 -14.583 -3.744 1.00 86.62 115 ARG A CA 1
ATOM 937 C C . ARG A 1 115 ? 13.794 -14.153 -5.192 1.00 86.62 115 ARG A C 1
ATOM 939 O O . ARG A 1 115 ? 14.272 -14.953 -5.992 1.00 86.62 115 ARG A O 1
ATOM 946 N N . LEU A 1 116 ? 13.402 -12.929 -5.549 1.00 80.94 116 LEU A N 1
ATOM 947 C CA . LEU A 1 116 ? 13.543 -12.438 -6.922 1.00 80.94 116 LEU A CA 1
ATOM 948 C C . LEU A 1 116 ? 14.980 -12.045 -7.254 1.00 80.94 116 LEU A C 1
ATOM 950 O O . LEU A 1 116 ? 15.401 -12.256 -8.386 1.00 80.94 116 LEU A O 1
ATOM 954 N N . SER A 1 117 ? 15.736 -11.541 -6.281 1.00 82.62 117 SER A N 1
ATOM 955 C CA . SER A 1 117 ? 17.146 -11.173 -6.457 1.00 82.62 117 SER A CA 1
ATOM 956 C C . SER A 1 117 ? 18.041 -12.396 -6.673 1.00 82.62 117 SER A C 1
ATOM 958 O O . SER A 1 117 ? 19.071 -12.300 -7.333 1.00 82.62 117 SER A O 1
ATOM 960 N N . ALA A 1 118 ? 17.633 -13.566 -6.170 1.00 81.81 118 ALA A N 1
ATOM 961 C CA . ALA A 1 118 ? 18.308 -14.835 -6.430 1.00 81.81 118 ALA A CA 1
ATOM 962 C C . ALA A 1 118 ? 18.108 -15.363 -7.869 1.00 81.81 118 ALA A C 1
ATOM 964 O O . ALA A 1 118 ? 18.823 -16.271 -8.298 1.00 81.81 118 ALA A O 1
ATOM 965 N N . LEU A 1 119 ? 17.146 -14.829 -8.631 1.00 76.00 119 LEU A N 1
ATOM 966 C CA . LEU A 1 119 ? 16.912 -15.225 -10.020 1.00 76.00 119 LEU A CA 1
ATOM 967 C C . LEU A 1 119 ? 17.851 -14.439 -10.947 1.00 76.00 119 LEU A C 1
ATOM 969 O O . LEU A 1 119 ? 17.795 -13.215 -10.996 1.00 76.00 119 LEU A O 1
ATOM 973 N N . GLN A 1 120 ? 18.688 -15.130 -11.731 1.00 63.47 120 GLN A N 1
ATOM 974 C CA . GLN A 1 120 ? 19.531 -14.478 -12.747 1.00 63.47 120 GLN A CA 1
ATOM 975 C C . GLN A 1 120 ? 18.663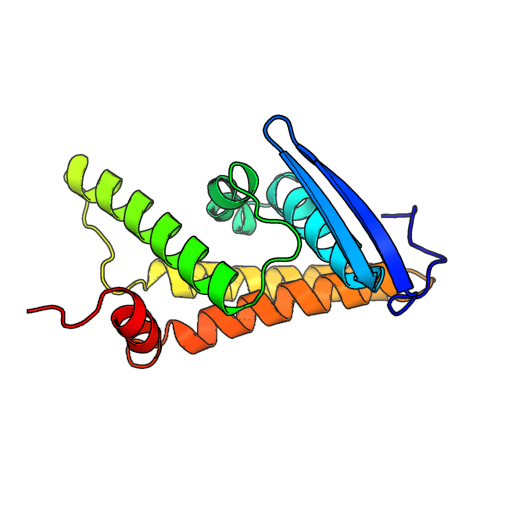 -13.709 -13.756 1.00 63.47 120 GLN A C 1
ATOM 977 O O . GLN A 1 120 ? 17.772 -14.309 -14.353 1.00 63.47 120 GLN A O 1
ATOM 982 N N . GLY A 1 121 ? 18.926 -12.419 -13.977 1.00 66.94 121 GLY A N 1
ATOM 983 C CA . GLY A 1 121 ? 18.180 -11.556 -14.900 1.00 66.94 121 GLY A CA 1
ATOM 984 C C . GLY A 1 121 ? 18.438 -10.069 -14.635 1.00 66.94 121 GLY A C 1
ATOM 985 O O . GLY A 1 121 ? 19.234 -9.718 -13.767 1.00 66.94 121 GLY A O 1
ATOM 986 N N . LYS A 1 122 ? 17.777 -9.195 -15.393 1.00 72.31 122 LYS A N 1
ATOM 987 C CA . LYS A 1 122 ? 17.742 -7.747 -15.159 1.00 72.31 122 LYS A CA 1
ATOM 988 C C . LYS A 1 122 ? 16.790 -7.380 -14.010 1.00 72.31 122 LYS A C 1
ATOM 990 O O . LYS A 1 122 ? 15.998 -8.187 -13.524 1.00 72.31 122 LYS A O 1
ATOM 995 N N . ASP A 1 123 ? 16.883 -6.134 -13.568 1.00 80.00 123 ASP A N 1
ATOM 996 C CA . ASP A 1 123 ? 16.446 -5.647 -12.258 1.00 80.00 123 ASP A CA 1
ATOM 997 C C . ASP A 1 123 ? 15.016 -5.082 -12.205 1.00 80.00 123 ASP A C 1
ATOM 999 O O . ASP A 1 123 ? 14.561 -4.673 -11.137 1.00 80.00 123 ASP A O 1
ATOM 1003 N N . ALA A 1 124 ? 14.264 -5.083 -13.313 1.00 79.19 124 ALA A N 1
ATOM 1004 C CA . ALA A 1 124 ? 12.924 -4.485 -13.367 1.00 79.19 124 ALA A CA 1
ATOM 1005 C C . ALA A 1 124 ? 11.956 -5.042 -12.307 1.00 79.19 124 ALA A C 1
ATOM 1007 O O . ALA A 1 124 ? 11.264 -4.272 -11.639 1.00 79.19 124 ALA A O 1
ATOM 1008 N N . ASN A 1 125 ? 11.937 -6.363 -12.105 1.00 79.94 125 ASN A N 1
ATOM 1009 C CA . ASN A 1 125 ? 11.099 -7.002 -11.082 1.00 79.94 125 ASN A CA 1
ATOM 1010 C C . ASN A 1 125 ? 11.553 -6.658 -9.652 1.00 79.94 125 ASN A C 1
ATOM 1012 O O . ASN A 1 125 ? 10.723 -6.479 -8.763 1.00 79.94 125 ASN A O 1
ATOM 1016 N N . VAL A 1 126 ? 12.867 -6.573 -9.436 1.00 82.12 126 VAL A N 1
ATOM 1017 C CA . VAL A 1 126 ? 13.476 -6.307 -8.126 1.00 82.12 126 VAL A CA 1
ATOM 1018 C C . VAL A 1 126 ? 13.223 -4.854 -7.714 1.00 82.12 126 VAL A C 1
ATOM 1020 O O . VAL A 1 126 ? 12.707 -4.591 -6.629 1.00 82.12 126 VAL A O 1
ATOM 1023 N N . ASN A 1 127 ? 13.463 -3.905 -8.619 1.00 84.12 127 ASN A N 1
ATOM 1024 C CA . ASN A 1 127 ? 13.210 -2.485 -8.377 1.00 84.12 127 ASN A CA 1
ATOM 1025 C C . ASN A 1 127 ? 11.714 -2.160 -8.260 1.00 84.12 127 ASN A C 1
ATOM 1027 O O . ASN A 1 127 ? 11.333 -1.252 -7.523 1.00 84.12 127 ASN A O 1
ATOM 1031 N N . ALA A 1 128 ? 10.842 -2.930 -8.916 1.00 83.81 128 ALA A N 1
ATOM 1032 C CA . ALA A 1 128 ? 9.401 -2.825 -8.713 1.00 83.81 128 ALA A CA 1
ATOM 1033 C C . ALA A 1 128 ? 8.974 -3.176 -7.274 1.00 83.81 128 ALA A C 1
ATOM 1035 O O . ALA A 1 128 ? 8.089 -2.510 -6.731 1.00 83.81 128 ALA A O 1
ATOM 1036 N N . LEU A 1 129 ? 9.611 -4.175 -6.645 1.00 86.25 129 LEU A N 1
ATOM 1037 C CA . LEU A 1 129 ? 9.387 -4.503 -5.232 1.00 86.25 129 LEU A CA 1
ATOM 1038 C C . LEU A 1 129 ? 9.937 -3.430 -4.294 1.00 86.25 129 LEU A C 1
ATOM 1040 O O . LEU A 1 129 ? 9.272 -3.106 -3.319 1.00 86.25 129 LEU A O 1
ATOM 1044 N N . ILE A 1 130 ? 11.089 -2.831 -4.610 1.00 86.31 130 ILE A N 1
ATOM 1045 C CA . ILE A 1 130 ? 11.635 -1.709 -3.827 1.00 86.31 130 ILE A CA 1
ATOM 1046 C C . ILE A 1 130 ? 10.639 -0.541 -3.781 1.00 86.31 130 ILE A C 1
ATOM 1048 O O . ILE A 1 130 ? 10.448 0.069 -2.734 1.00 86.31 130 ILE A O 1
ATOM 1052 N N . ILE A 1 131 ? 9.946 -0.246 -4.887 1.00 84.31 131 ILE A N 1
ATOM 1053 C CA . ILE A 1 131 ? 8.884 0.776 -4.896 1.00 84.31 131 ILE A CA 1
ATOM 1054 C C . ILE A 1 131 ? 7.750 0.406 -3.926 1.00 84.31 131 ILE A C 1
ATOM 1056 O O . ILE A 1 131 ? 7.293 1.263 -3.171 1.00 84.31 131 ILE A O 1
ATOM 1060 N N . LEU A 1 132 ? 7.312 -0.858 -3.917 1.00 87.69 132 LEU A N 1
ATOM 1061 C CA . LEU A 1 132 ? 6.263 -1.318 -3.001 1.00 87.69 132 LEU A CA 1
ATOM 1062 C C . LEU A 1 132 ? 6.719 -1.270 -1.539 1.00 87.69 132 LEU A C 1
ATOM 1064 O O . LEU A 1 132 ? 5.934 -0.898 -0.667 1.00 87.69 132 LEU A O 1
ATOM 1068 N N . ASP A 1 133 ? 7.983 -1.592 -1.275 1.00 90.75 133 ASP A N 1
ATOM 1069 C CA . ASP A 1 133 ? 8.552 -1.512 0.065 1.00 90.75 133 ASP A CA 1
ATOM 1070 C C . ASP A 1 133 ? 8.678 -0.070 0.558 1.00 90.75 133 ASP A C 1
ATOM 1072 O O . ASP A 1 133 ? 8.311 0.243 1.689 1.00 90.75 133 ASP A O 1
ATOM 1076 N N . ASN A 1 134 ? 9.062 0.850 -0.327 1.00 86.69 134 ASN A N 1
ATOM 1077 C CA . ASN A 1 134 ? 9.063 2.277 -0.026 1.00 86.69 134 ASN A CA 1
ATOM 1078 C C . ASN A 1 134 ? 7.668 2.785 0.348 1.00 86.69 134 ASN A C 1
ATOM 1080 O O . ASN A 1 134 ? 7.549 3.603 1.257 1.00 86.69 134 ASN A O 1
ATOM 1084 N N . PHE A 1 135 ? 6.603 2.295 -0.295 1.00 86.94 135 PHE A N 1
ATOM 1085 C CA . PHE A 1 135 ? 5.240 2.617 0.131 1.00 86.94 135 PHE A CA 1
ATOM 1086 C C . PHE A 1 135 ? 4.913 2.035 1.503 1.00 86.94 135 PHE A C 1
ATOM 1088 O O . PHE A 1 135 ? 4.296 2.728 2.312 1.00 86.94 135 PHE A O 1
ATOM 1095 N N . ALA A 1 136 ? 5.339 0.803 1.790 1.00 86.62 136 ALA A N 1
ATOM 1096 C CA . ALA A 1 136 ? 5.100 0.192 3.089 1.00 86.62 136 ALA A CA 1
ATOM 1097 C C . ALA A 1 136 ? 5.780 0.981 4.221 1.00 86.62 136 ALA A C 1
ATOM 1099 O O . ALA A 1 136 ? 5.137 1.342 5.208 1.00 86.62 136 ALA A O 1
ATOM 1100 N N . ASN A 1 137 ? 7.048 1.341 4.020 1.00 87.94 137 ASN A N 1
ATOM 1101 C CA . ASN A 1 137 ? 7.826 2.169 4.937 1.00 87.94 137 ASN A CA 1
ATOM 1102 C C . ASN A 1 137 ? 7.243 3.575 5.076 1.00 87.94 137 ASN A C 1
ATOM 1104 O O . ASN A 1 137 ? 7.128 4.083 6.188 1.00 87.94 137 ASN A O 1
ATOM 1108 N N . TYR A 1 138 ? 6.826 4.192 3.968 1.00 86.31 138 TYR A N 1
ATOM 1109 C CA . TYR A 1 138 ? 6.204 5.511 3.994 1.00 86.31 138 TYR A CA 1
ATOM 1110 C C . TYR A 1 138 ? 4.915 5.516 4.815 1.00 86.31 138 TYR A C 1
ATOM 1112 O O . TYR A 1 138 ? 4.701 6.428 5.613 1.00 86.31 138 TYR A O 1
ATOM 1120 N N . VAL A 1 139 ? 4.067 4.499 4.646 1.00 84.94 139 VAL A N 1
ATOM 1121 C CA . VAL A 1 139 ? 2.844 4.359 5.438 1.00 84.94 139 VAL A CA 1
ATOM 1122 C C . VAL A 1 139 ? 3.193 4.162 6.911 1.00 84.94 139 VAL A C 1
ATOM 1124 O O . VAL A 1 139 ? 2.776 4.980 7.721 1.00 84.94 139 VAL A O 1
ATOM 1127 N N . ASN A 1 140 ? 4.025 3.173 7.256 1.00 85.44 140 ASN A N 1
ATOM 1128 C CA . ASN A 1 140 ? 4.448 2.932 8.644 1.00 85.44 140 ASN A CA 1
ATOM 1129 C C . ASN A 1 140 ? 4.997 4.195 9.322 1.00 85.44 140 ASN A C 1
ATOM 1131 O O . ASN A 1 140 ? 4.632 4.504 10.450 1.00 85.44 140 ASN A O 1
ATOM 1135 N N . PHE A 1 141 ? 5.846 4.942 8.619 1.00 84.06 141 PHE A N 1
ATOM 1136 C CA . PHE A 1 141 ? 6.476 6.148 9.140 1.00 84.06 141 PHE A CA 1
ATOM 1137 C C . PHE A 1 141 ? 5.491 7.293 9.388 1.00 84.06 141 PHE A C 1
ATOM 1139 O O . PHE A 1 141 ? 5.689 8.069 10.317 1.00 84.06 141 PHE A O 1
ATOM 1146 N N . ASN A 1 142 ? 4.451 7.433 8.560 1.00 84.75 142 ASN A N 1
ATOM 1147 C CA . ASN A 1 142 ? 3.463 8.505 8.713 1.00 84.75 142 ASN A CA 1
ATOM 1148 C C . ASN A 1 142 ? 2.263 8.112 9.588 1.00 84.75 142 ASN A C 1
ATOM 1150 O O . ASN A 1 142 ? 1.511 8.999 9.976 1.00 84.75 142 ASN A O 1
ATOM 1154 N N . LEU A 1 143 ? 2.084 6.824 9.895 1.00 83.62 143 LEU A N 1
ATOM 1155 C CA . LEU A 1 143 ? 1.075 6.347 10.847 1.00 83.62 143 LEU A CA 1
ATOM 1156 C C . LEU A 1 143 ? 1.466 6.569 12.312 1.00 83.62 143 LEU A C 1
ATOM 1158 O O . LEU A 1 143 ? 0.636 6.365 13.191 1.00 83.62 143 LEU A O 1
ATOM 1162 N N . ASP A 1 144 ? 2.696 6.999 12.586 1.00 71.56 144 ASP A N 1
ATOM 1163 C CA . ASP A 1 144 ? 3.028 7.562 13.890 1.00 71.56 144 ASP A CA 1
ATOM 1164 C C . ASP A 1 144 ? 2.136 8.797 14.117 1.00 71.56 144 ASP A C 1
ATOM 1166 O O . ASP A 1 144 ? 2.117 9.701 13.273 1.00 71.56 144 ASP A O 1
ATOM 1170 N N . ASN A 1 145 ? 1.341 8.788 15.194 1.00 58.69 145 ASN A N 1
ATOM 1171 C CA . ASN A 1 145 ? 0.126 9.604 15.384 1.00 58.69 145 ASN A CA 1
ATOM 1172 C C . ASN A 1 145 ? 0.313 11.115 15.146 1.00 58.69 145 ASN A C 1
ATOM 1174 O O . ASN A 1 145 ? -0.644 11.822 14.854 1.00 58.69 145 ASN A O 1
ATOM 1178 N N . GLU A 1 146 ? 1.538 11.623 15.209 1.00 62.50 146 GLU A N 1
ATOM 1179 C CA . GLU A 1 146 ? 1.856 13.035 14.991 1.00 62.50 146 GLU A CA 1
ATOM 1180 C C . GLU A 1 146 ? 1.999 13.441 13.514 1.00 62.50 146 GLU A C 1
ATOM 1182 O O . GLU A 1 146 ? 2.022 14.632 13.207 1.00 62.50 146 GLU A O 1
ATOM 1187 N N . ARG A 1 147 ? 2.128 12.492 12.576 1.00 65.00 147 ARG A N 1
ATOM 1188 C CA . ARG A 1 147 ? 2.389 12.793 11.151 1.00 65.00 147 ARG A CA 1
ATOM 1189 C C . ARG A 1 147 ? 1.176 12.611 10.258 1.00 65.00 147 ARG A C 1
ATOM 1191 O O . ARG A 1 147 ? 1.089 13.285 9.228 1.00 65.00 147 ARG A O 1
ATOM 1198 N N . ILE A 1 148 ? 0.244 11.748 10.654 1.00 76.06 148 ILE A N 1
ATOM 1199 C CA . ILE A 1 148 ? -1.020 11.545 9.942 1.00 76.06 148 ILE A CA 1
ATOM 1200 C C . ILE A 1 148 ? -1.900 12.801 9.971 1.00 76.06 148 ILE A C 1
ATOM 1202 O O . ILE A 1 148 ? -2.640 13.042 9.021 1.00 76.06 148 ILE A O 1
ATOM 1206 N N . THR A 1 149 ? -1.732 13.651 10.988 1.00 74.12 149 THR A N 1
ATOM 1207 C CA . THR A 1 149 ? -2.379 14.969 11.132 1.00 74.12 149 THR A CA 1
ATOM 1208 C C . THR A 1 149 ? -2.120 15.887 9.937 1.00 74.12 149 THR A C 1
ATOM 1210 O O . THR A 1 149 ? -2.928 16.751 9.626 1.00 74.12 149 THR A O 1
ATOM 1213 N N . LYS A 1 150 ? -1.057 15.660 9.150 1.00 77.12 150 LYS A N 1
ATOM 1214 C CA . LYS A 1 150 ? -0.861 16.376 7.877 1.00 77.12 150 LYS A CA 1
ATOM 1215 C C . LYS A 1 150 ? -2.024 16.177 6.904 1.00 77.12 150 LYS A C 1
ATOM 1217 O O . LYS A 1 150 ? -2.276 17.065 6.093 1.00 77.12 150 LYS A O 1
ATOM 1222 N N . LEU A 1 151 ? -2.732 15.047 6.973 1.00 83.56 151 LEU A N 1
ATOM 1223 C CA . LEU A 1 151 ? -3.931 14.805 6.170 1.00 83.56 151 LEU A CA 1
ATOM 1224 C C . LEU A 1 151 ? -5.115 15.678 6.604 1.00 83.56 151 LEU A C 1
ATOM 1226 O O . LEU A 1 151 ? -5.986 15.919 5.775 1.00 83.56 151 LEU A O 1
ATOM 1230 N N . GLU A 1 152 ? -5.139 16.197 7.838 1.00 84.69 152 GLU A N 1
ATOM 1231 C CA . GLU A 1 152 ? -6.188 17.120 8.306 1.00 84.69 152 GLU A CA 1
ATOM 1232 C C . GLU A 1 152 ? -6.234 18.381 7.444 1.00 84.69 152 GLU A C 1
ATOM 1234 O O . GLU A 1 152 ? -7.313 18.865 7.120 1.00 84.69 152 GLU A O 1
ATOM 1239 N N . THR A 1 153 ? -5.077 18.837 6.948 1.00 85.19 153 THR A N 1
ATOM 1240 C CA . THR A 1 153 ? -4.987 20.004 6.053 1.00 85.19 153 THR A CA 1
ATOM 1241 C C . THR A 1 153 ? -5.820 19.865 4.774 1.00 85.19 153 THR A C 1
ATOM 1243 O O . THR A 1 153 ? -6.182 20.874 4.173 1.00 85.19 153 THR A O 1
ATOM 1246 N N . LEU A 1 154 ? -6.164 18.638 4.361 1.00 86.38 154 LEU A N 1
ATOM 1247 C CA . LEU A 1 154 ? -7.025 18.384 3.202 1.00 86.38 154 LEU A CA 1
ATOM 1248 C C . LEU A 1 154 ? -8.498 18.731 3.459 1.00 86.38 154 LEU A C 1
ATOM 1250 O O . LEU A 1 154 ? -9.252 18.891 2.501 1.00 86.38 154 LEU A O 1
ATOM 1254 N N . PHE A 1 155 ? -8.912 18.819 4.724 1.00 87.38 155 PHE A N 1
ATOM 1255 C CA . PHE A 1 155 ? -10.302 19.033 5.129 1.00 87.38 155 PHE A CA 1
ATOM 1256 C C . PHE A 1 155 ? -10.588 20.476 5.572 1.00 87.38 155 PHE A C 1
ATOM 1258 O O . PHE A 1 155 ? -11.742 20.807 5.826 1.00 87.38 155 PHE A O 1
ATOM 1265 N N . GLY A 1 156 ? -9.572 21.346 5.595 1.00 79.38 156 GLY A N 1
ATOM 1266 C CA . GLY A 1 156 ? -9.685 22.712 6.111 1.00 79.38 156 GLY A CA 1
ATOM 1267 C C . GLY A 1 156 ? -9.584 22.765 7.637 1.00 79.38 156 GLY A C 1
ATOM 1268 O O . GLY A 1 156 ? -8.998 21.876 8.251 1.00 79.38 156 GLY A O 1
ATOM 1269 N N . GLU A 1 157 ? -10.122 23.823 8.248 1.00 68.44 157 GLU A N 1
ATOM 1270 C CA . GLU A 1 157 ? -10.264 23.896 9.706 1.00 68.44 157 GLU A CA 1
ATOM 1271 C C . GLU A 1 157 ? -11.325 22.879 10.148 1.00 68.44 157 GLU A C 1
ATOM 1273 O O . GLU A 1 157 ? -12.491 22.970 9.762 1.00 68.44 157 GLU A O 1
ATOM 1278 N N . ILE A 1 158 ? -10.900 21.873 10.911 1.00 62.06 158 ILE A N 1
ATOM 1279 C CA . ILE A 1 158 ? -11.799 20.943 11.592 1.00 62.06 158 ILE A CA 1
ATOM 1280 C C . ILE A 1 158 ? -12.138 21.611 12.930 1.00 62.06 158 ILE A C 1
ATOM 1282 O O . ILE A 1 158 ? -11.281 21.661 13.811 1.00 62.06 158 ILE A O 1
ATOM 1286 N N . GLU A 1 159 ? -13.333 22.202 13.028 1.00 51.12 159 GLU A N 1
ATOM 1287 C CA . GLU A 1 159 ? -13.877 22.766 14.281 1.00 51.12 159 GLU A CA 1
ATOM 1288 C C . GLU A 1 159 ? -14.097 21.698 15.364 1.00 51.12 159 GLU A C 1
ATOM 1290 O O . GLU A 1 159 ? -14.562 20.580 15.027 1.00 51.12 159 GLU A O 1
#

Nearest PDB structures (foldseek):
  8u4t-assembly1_R  TM=2.533E-01  e=6.525E+00  Homo sapiens
  7s24-assembly1_A  TM=1.806E-01  e=8.582E+00  Escherichia coli

Secondary structure (DSSP, 8-state):
-GGGTTS-TT-EEEEEEE-SS-EEEEEEEHHHHHHHHHHHHHHHTT-TTGGGGHHHHHT--TT--HHHHHHHHHHHHHHHHHHHHHTTPPP-TT-HHHHHHHHHHHHHHHHHHHHHHTSSS-SHHHHHHHHHHHHHHHHHHH-STTTGGGGGGGS----